Protein AF-A0A653CEP2-F1 (afdb_monomer_lite)

Secondary structure (DSSP, 8-state):
--------PPP--S-SSHHHHHHHHHHHHTT---HHHHHHHTTT-HHHHHHHHHHHHHHHHHHHHHHHHHHHHHHHHHHHHHHHHHHHHHHHHHHHHHHHHHHHHHHHTT------HHHHHHHHHHHHHHHHHHHHHHHHHHHHHHHHHHHHHHHHHHHHHHHHHHHHHHHHTT-

Radius of gyration: 32.61 Å; chains: 1; bounding box: 72×67×86 Å

pLDDT: mean 74.27, std 17.37, range [36.91, 95.81]

Organism: Callosobruchus maculatus (NCBI:txid64391)

Sequence (175 aa):
MFLRSRFKRKPSRPGLESNDQFKREYNRLRRVISITDIKKSLQSSSSEARFYIDVSKMELDRLLEEKQRLDVKIQKHYEDGKRKEIEGSKLIQELWQRTKKINEAARKRGSKLRIKPQDFKKVLYELKKLSKEHKMKGQQMLEKRQRLETRIQLARETVNFCNKFGNLNATKQKK

Foldseek 3Di:
DDDDDDDDDDPDPPDPVCPVVVVVVLVVVVPDDDLVNLVVQLVPDLVSLVVQLVSLVVVLVVLVVVLVVLVVVLVVLVVVLVVCVVVVVVVLVVVVVVLVVQQVVCVVVVHPDHDDVVVSVVVVVVVVVVNVVSVVVSVVSVVVSVVSVVVSVVSVVSSVSSVVSSVVVVVVVVD

Structure (mmCIF, N/CA/C/O backbone):
data_AF-A0A653CEP2-F1
#
_entry.id   AF-A0A653CEP2-F1
#
loop_
_atom_site.group_PDB
_atom_site.id
_atom_site.type_symbol
_atom_site.label_atom_id
_atom_site.label_alt_id
_atom_site.label_comp_id
_atom_site.label_asym_id
_atom_site.label_entity_id
_atom_site.label_seq_id
_atom_site.pdbx_PDB_ins_code
_atom_site.Cartn_x
_atom_site.Cartn_y
_atom_site.Cartn_z
_atom_site.occupancy
_atom_site.B_iso_or_equiv
_atom_site.auth_seq_id
_atom_site.auth_comp_id
_atom_site.auth_asym_id
_atom_site.auth_atom_id
_atom_site.pdbx_PDB_model_num
ATOM 1 N N . MET A 1 1 ? -31.600 54.941 35.274 1.00 40.34 1 MET A N 1
ATOM 2 C CA . MET A 1 1 ? -32.704 53.971 35.448 1.00 40.34 1 MET A CA 1
ATOM 3 C C . MET A 1 1 ? -33.157 53.528 34.066 1.00 40.34 1 MET A C 1
ATOM 5 O O . MET A 1 1 ? -33.709 54.337 33.335 1.00 40.34 1 MET A O 1
ATOM 9 N N . PHE A 1 2 ? -32.808 52.304 33.659 1.00 36.91 2 PHE A N 1
ATOM 10 C CA . PHE A 1 2 ? -33.101 51.790 32.319 1.00 36.91 2 PHE A CA 1
ATOM 11 C C . PHE A 1 2 ? -34.499 51.176 32.249 1.00 36.91 2 PHE A C 1
ATOM 13 O O . PHE A 1 2 ? -34.853 50.279 33.012 1.00 36.91 2 PHE A O 1
ATOM 20 N N . LEU A 1 3 ? -35.253 51.679 31.279 1.00 39.03 3 LEU A N 1
ATOM 21 C CA . LEU A 1 3 ? -36.497 51.151 30.750 1.00 39.03 3 LEU A CA 1
ATOM 22 C C . LEU A 1 3 ? -36.237 49.942 29.836 1.00 39.03 3 LEU A C 1
ATOM 24 O O . LEU A 1 3 ? -35.308 49.948 29.038 1.00 39.03 3 LEU A O 1
ATOM 28 N N . ARG A 1 4 ? -37.164 48.980 29.927 1.00 40.66 4 ARG A N 1
ATOM 29 C CA . ARG A 1 4 ? -37.707 48.091 28.879 1.00 40.66 4 ARG A CA 1
ATOM 30 C C . ARG A 1 4 ? -36.732 47.366 27.941 1.00 40.66 4 ARG A C 1
ATOM 32 O O . ARG A 1 4 ? -36.159 47.957 27.039 1.00 40.66 4 ARG A O 1
ATOM 39 N N . SER A 1 5 ? -36.847 46.036 27.929 1.00 38.12 5 SER A N 1
ATOM 40 C CA . SER A 1 5 ? -37.095 45.349 26.657 1.00 38.12 5 SER A CA 1
ATOM 41 C C . SER A 1 5 ? -37.781 43.994 26.841 1.00 38.12 5 SER A C 1
ATOM 43 O O . SER A 1 5 ? -37.271 43.088 27.499 1.00 38.12 5 SER A O 1
ATOM 45 N N . ARG A 1 6 ? -38.953 43.865 26.207 1.00 49.62 6 ARG A N 1
ATOM 46 C CA . ARG A 1 6 ? -39.601 42.597 25.872 1.00 49.62 6 ARG A CA 1
ATOM 47 C C . ARG A 1 6 ? -38.747 41.895 24.808 1.00 49.62 6 ARG A C 1
ATOM 49 O O . ARG A 1 6 ? -38.977 42.084 23.620 1.00 49.62 6 ARG A O 1
ATOM 56 N N . PHE A 1 7 ? -37.822 41.037 25.223 1.00 43.16 7 PHE A N 1
ATOM 57 C CA . PHE A 1 7 ? -37.294 39.987 24.350 1.00 43.16 7 PHE A CA 1
ATOM 58 C C . PHE A 1 7 ? -37.784 38.631 24.848 1.00 43.16 7 PHE A C 1
ATOM 60 O O . PHE A 1 7 ? -37.440 38.186 25.941 1.00 43.16 7 PHE A O 1
ATOM 67 N N . LYS A 1 8 ? -38.590 37.965 24.015 1.00 43.94 8 LYS A N 1
ATOM 68 C CA . LYS A 1 8 ? -38.883 36.535 24.128 1.00 43.94 8 LYS A CA 1
ATOM 69 C C . LYS A 1 8 ? -37.550 35.779 24.119 1.00 43.94 8 LYS A C 1
ATOM 71 O O . LYS A 1 8 ? -36.930 35.641 23.065 1.00 43.94 8 LYS A O 1
ATOM 76 N N . ARG A 1 9 ? -37.093 35.294 25.274 1.00 41.12 9 ARG A N 1
ATOM 77 C CA . ARG A 1 9 ? -36.000 34.319 25.317 1.00 41.12 9 ARG A CA 1
ATOM 78 C C . ARG A 1 9 ? -36.566 32.974 24.865 1.00 41.12 9 ARG A C 1
ATOM 80 O O . ARG A 1 9 ? -37.499 32.457 25.472 1.00 41.12 9 ARG A O 1
ATOM 87 N N . LYS A 1 10 ? -36.025 32.436 23.767 1.00 40.03 10 LYS A N 1
ATOM 88 C CA . LYS A 1 10 ? -36.183 31.022 23.397 1.00 40.03 10 LYS A CA 1
ATOM 89 C C . LYS A 1 10 ? -35.769 30.160 24.603 1.00 40.03 10 LYS A C 1
ATOM 91 O O . LYS A 1 10 ? -34.818 30.555 25.281 1.00 40.03 10 LYS A O 1
ATOM 96 N N . PRO A 1 11 ? -36.408 29.004 24.859 1.00 46.34 11 PRO A N 1
ATOM 97 C CA . PRO A 1 11 ? -35.868 28.053 25.818 1.00 46.34 11 PRO A CA 1
ATOM 98 C C . PRO A 1 11 ? -34.440 27.705 25.389 1.00 46.34 11 PRO A C 1
ATOM 100 O O . PRO A 1 11 ? -34.195 27.299 24.248 1.00 46.34 11 PRO A O 1
ATOM 103 N N . SER A 1 12 ? -33.491 27.939 26.291 1.00 42.53 12 SER A N 1
ATOM 104 C CA . SER A 1 12 ? -32.146 27.384 26.231 1.00 42.53 12 SER A CA 1
ATOM 105 C C . SER A 1 12 ? -32.299 25.888 25.995 1.00 42.53 12 SER A C 1
ATOM 107 O O . SER A 1 12 ? -32.862 25.198 26.837 1.00 42.53 12 SER A O 1
ATOM 109 N N . ARG A 1 13 ? -31.863 25.391 24.829 1.00 43.34 13 ARG A N 1
ATOM 110 C CA . ARG A 1 13 ? -31.781 23.950 24.572 1.00 43.34 13 ARG A CA 1
ATOM 111 C C . ARG A 1 13 ? -30.862 23.354 25.646 1.00 43.34 13 ARG A C 1
ATOM 113 O O . ARG A 1 13 ? -29.662 23.633 25.596 1.00 43.34 13 ARG A O 1
ATOM 120 N N . PRO A 1 14 ? -31.378 22.562 26.597 1.00 41.03 14 PRO A N 1
ATOM 121 C CA . PRO A 1 14 ? -30.532 21.831 27.519 1.00 41.03 14 PRO A CA 1
ATOM 122 C C . PRO A 1 14 ? -29.965 20.661 26.712 1.00 41.03 14 PRO A C 1
ATOM 124 O O . PRO A 1 14 ? -30.690 19.734 26.367 1.00 41.03 14 PRO A O 1
ATOM 127 N N . GLY A 1 15 ? -28.709 20.753 26.277 1.00 42.06 15 GLY A N 1
ATOM 128 C CA . GLY A 1 15 ? -28.127 19.678 25.463 1.00 42.06 15 GLY A CA 1
ATOM 129 C C . GLY A 1 15 ? -26.819 19.967 24.734 1.00 42.06 15 GLY A C 1
ATOM 130 O O . GLY A 1 15 ? -26.448 19.179 23.873 1.00 42.06 15 GLY A O 1
ATOM 131 N N . LEU A 1 16 ? -26.119 21.070 25.026 1.00 39.28 16 LEU A N 1
ATOM 132 C CA . LEU A 1 16 ? -24.873 21.431 24.327 1.00 39.28 16 LEU A CA 1
ATOM 133 C C . LEU A 1 16 ? -23.616 21.448 25.207 1.00 39.28 16 LEU A C 1
ATOM 135 O O . LEU A 1 16 ? -22.532 21.692 24.690 1.00 39.28 16 LEU A O 1
ATOM 139 N N . GLU A 1 17 ? -23.719 21.096 26.489 1.00 40.84 17 GLU A N 1
ATOM 140 C CA . GLU A 1 17 ? -22.541 20.849 27.341 1.00 40.84 17 GLU A CA 1
ATOM 141 C C . GLU A 1 17 ? -21.930 19.453 27.103 1.00 40.84 17 GLU A C 1
ATOM 143 O O . GLU A 1 17 ? -20.785 19.190 27.464 1.00 40.84 17 GLU A O 1
ATOM 148 N N . SER A 1 18 ? -22.641 18.565 26.397 1.00 52.84 18 SER A N 1
ATOM 149 C CA . SER A 1 18 ? -22.236 17.172 26.206 1.00 52.84 18 SER A CA 1
ATOM 150 C C . SER A 1 18 ? -21.226 16.943 25.082 1.00 52.84 18 SER A C 1
ATOM 152 O O . SER A 1 18 ? -20.527 15.944 25.133 1.00 52.84 18 SER A O 1
ATOM 154 N N . ASN A 1 19 ? -21.077 17.820 24.080 1.00 47.28 19 ASN A N 1
ATOM 155 C CA . ASN A 1 19 ? -20.307 17.458 22.877 1.00 47.28 19 ASN A CA 1
ATOM 156 C C . ASN A 1 19 ? -18.783 17.638 23.043 1.00 47.28 19 ASN A C 1
ATOM 158 O O . ASN A 1 19 ? -18.002 16.802 22.595 1.00 47.28 19 ASN A O 1
ATOM 162 N N . ASP A 1 20 ? -18.333 18.681 23.743 1.00 51.00 20 ASP A N 1
ATOM 163 C CA . ASP A 1 20 ? -16.898 18.903 23.993 1.00 51.00 20 ASP A CA 1
ATOM 164 C C . ASP A 1 20 ? -16.376 18.118 25.199 1.00 51.00 20 ASP A C 1
ATOM 166 O O . ASP A 1 20 ? -15.185 17.800 25.274 1.00 51.00 20 ASP A O 1
ATOM 170 N N . GLN A 1 21 ? -17.258 17.766 26.135 1.00 50.78 21 GLN A N 1
ATOM 171 C CA . GLN A 1 21 ? -16.958 16.807 27.194 1.00 50.78 21 GLN A CA 1
ATOM 172 C C . GLN A 1 21 ? -16.902 15.384 26.629 1.00 50.78 21 GLN A C 1
ATOM 174 O O . GLN A 1 21 ? -15.914 14.693 26.858 1.00 50.78 21 GLN A O 1
ATOM 179 N N . PHE A 1 22 ? -17.855 15.005 25.769 1.00 48.59 22 PHE A N 1
ATOM 180 C CA . PHE A 1 22 ? -17.832 13.746 25.020 1.00 48.59 22 PHE A CA 1
ATOM 181 C C . PHE A 1 22 ? -16.597 13.627 24.131 1.00 48.59 22 PHE A C 1
ATOM 183 O O . PHE A 1 22 ? -15.909 12.621 24.194 1.00 48.59 22 PHE A O 1
ATOM 190 N N . LYS A 1 23 ? -16.231 14.654 23.353 1.00 49.91 23 LYS A N 1
ATOM 191 C CA . LYS A 1 23 ? -14.996 14.630 22.546 1.00 49.91 23 LYS A CA 1
ATOM 192 C C . LYS A 1 23 ? -13.740 14.513 23.404 1.00 49.91 23 LYS A C 1
ATOM 194 O O . LYS A 1 23 ? -12.764 13.903 22.966 1.00 49.91 23 LYS A O 1
ATOM 199 N N . ARG A 1 24 ? -13.729 15.101 24.604 1.00 56.31 24 ARG A N 1
ATOM 200 C CA . ARG A 1 24 ? -12.607 14.981 25.546 1.00 56.31 24 ARG A CA 1
ATOM 201 C C . ARG A 1 24 ? -12.534 13.592 26.158 1.00 56.31 24 ARG A C 1
ATOM 203 O O . ARG A 1 24 ? -11.456 13.006 26.122 1.00 56.31 24 ARG A O 1
ATOM 210 N N . GLU A 1 25 ? -13.642 13.041 26.639 1.00 51.41 25 GLU A N 1
ATOM 211 C CA . GLU A 1 25 ? -13.688 11.661 27.125 1.00 51.41 25 GLU A CA 1
ATOM 212 C C . GLU A 1 25 ? -13.380 10.666 26.015 1.00 51.41 25 GLU A C 1
ATOM 214 O O . GLU A 1 25 ? -12.539 9.806 26.207 1.00 51.41 25 GLU A O 1
ATOM 219 N N . TYR A 1 26 ? -13.930 10.845 24.819 1.00 50.06 26 TYR A N 1
ATOM 220 C CA . TYR A 1 26 ? -13.619 10.063 23.626 1.00 50.06 26 TYR A CA 1
ATOM 221 C C . TYR A 1 26 ? -12.128 10.110 23.276 1.00 50.06 26 TYR A C 1
ATOM 223 O O . TYR A 1 26 ? -11.510 9.074 23.051 1.00 50.06 26 TYR A O 1
ATOM 231 N N . ASN A 1 27 ? -11.496 11.290 23.292 1.00 49.59 27 ASN A N 1
ATOM 232 C CA . ASN A 1 27 ? -10.053 11.411 23.059 1.00 49.59 27 ASN A CA 1
ATOM 233 C C . ASN A 1 27 ? -9.202 10.847 24.211 1.00 49.59 27 ASN A C 1
ATOM 235 O O . ASN A 1 27 ? -8.069 10.424 23.969 1.00 49.59 27 ASN A O 1
ATOM 239 N N . ARG A 1 28 ? -9.732 10.822 25.440 1.00 48.38 28 ARG A N 1
ATOM 240 C CA . ARG A 1 28 ? -9.107 10.210 26.622 1.00 48.38 28 ARG A CA 1
ATOM 241 C C . ARG A 1 28 ? -9.204 8.678 26.555 1.00 48.38 28 ARG A C 1
ATOM 243 O O . ARG A 1 28 ? -8.175 8.017 26.668 1.00 48.38 28 ARG A O 1
ATOM 250 N N . LEU A 1 29 ? -10.388 8.144 26.236 1.00 47.44 29 LEU A N 1
ATOM 251 C CA . LEU A 1 29 ? -10.684 6.729 25.970 1.00 47.44 29 LEU A CA 1
ATOM 252 C C . LEU A 1 29 ? -9.838 6.196 24.800 1.00 47.44 29 LEU A C 1
ATOM 254 O O . LEU A 1 29 ? -9.292 5.099 24.866 1.00 47.44 29 LEU A O 1
ATOM 258 N N . ARG A 1 30 ? -9.655 7.014 23.756 1.00 48.22 30 ARG A N 1
ATOM 259 C CA . ARG A 1 30 ? -8.828 6.718 22.577 1.00 48.22 30 ARG A CA 1
ATOM 260 C C . ARG A 1 30 ? -7.336 6.570 22.887 1.00 48.22 30 ARG A C 1
ATOM 262 O O . ARG A 1 30 ? -6.631 5.948 22.093 1.00 48.22 30 ARG A O 1
ATOM 269 N N . ARG A 1 31 ? -6.822 7.193 23.956 1.00 48.44 31 ARG A N 1
ATOM 270 C CA . ARG A 1 31 ? -5.369 7.273 24.178 1.00 48.44 31 ARG A CA 1
ATOM 271 C C . ARG A 1 31 ? -4.805 6.109 24.967 1.00 48.44 31 ARG A C 1
ATOM 273 O O . ARG A 1 31 ? -3.806 5.573 24.518 1.00 48.44 31 ARG A O 1
ATOM 280 N N . VAL A 1 32 ? -5.415 5.683 26.060 1.00 44.94 32 VAL A N 1
ATOM 281 C CA . VAL A 1 32 ? -5.010 4.477 26.792 1.00 44.94 32 VAL A CA 1
ATOM 282 C C . VAL A 1 32 ? -6.187 4.121 27.674 1.00 44.94 32 VAL A C 1
ATOM 284 O O . VAL A 1 32 ? -6.436 4.800 28.664 1.00 44.94 32 VAL A O 1
ATOM 287 N N . ILE A 1 33 ? -6.909 3.068 27.332 1.00 50.88 33 ILE A N 1
ATOM 288 C CA . ILE A 1 33 ? -7.720 2.385 28.323 1.00 50.88 33 ILE A CA 1
ATOM 289 C C . ILE A 1 33 ? -7.262 0.952 28.320 1.00 50.88 33 ILE A C 1
ATOM 291 O O . ILE A 1 33 ? -7.518 0.180 27.397 1.00 50.88 33 ILE A O 1
ATOM 295 N N . SER A 1 34 ? -6.503 0.638 29.360 1.00 55.25 34 SER A N 1
ATOM 296 C CA . SER A 1 34 ? -6.212 -0.740 29.680 1.00 55.25 34 SER A CA 1
ATOM 297 C C . SER A 1 34 ? -7.533 -1.418 30.053 1.00 55.25 34 SER A C 1
ATOM 299 O O . SER A 1 34 ? -8.421 -0.798 30.643 1.00 55.25 34 SER A O 1
ATOM 301 N N . ILE A 1 35 ? -7.674 -2.705 29.741 1.00 56.03 35 ILE A N 1
ATOM 302 C CA . ILE A 1 35 ? -8.824 -3.527 30.165 1.00 56.03 35 ILE A CA 1
ATOM 303 C C . ILE A 1 35 ? -9.085 -3.368 31.683 1.00 56.03 35 ILE A C 1
ATOM 305 O O . ILE A 1 35 ? -10.224 -3.426 32.145 1.00 56.03 35 ILE A O 1
ATOM 309 N N . THR A 1 36 ? -8.033 -3.084 32.455 1.00 57.56 36 THR A N 1
ATOM 310 C CA . THR A 1 36 ? -8.041 -2.757 33.886 1.00 57.56 36 THR A CA 1
ATOM 311 C C . THR A 1 36 ? -8.862 -1.515 34.262 1.00 57.56 36 THR A C 1
ATOM 313 O O . THR A 1 36 ? -9.533 -1.542 35.293 1.00 57.56 36 THR A O 1
ATOM 316 N N . ASP A 1 37 ? -8.865 -0.457 33.448 1.00 56.97 37 ASP A N 1
ATOM 317 C CA . ASP A 1 37 ? -9.600 0.789 33.735 1.00 56.97 37 ASP A CA 1
ATOM 318 C C . ASP A 1 37 ? -11.095 0.656 33.405 1.00 56.97 37 ASP A C 1
ATOM 320 O O . ASP A 1 37 ? -11.955 1.133 34.152 1.00 56.97 37 ASP A O 1
ATOM 324 N N . ILE A 1 38 ? -11.417 -0.098 32.344 1.00 58.22 38 ILE A N 1
ATOM 325 C CA . ILE A 1 38 ? -12.797 -0.518 32.042 1.00 58.22 38 ILE A CA 1
ATOM 326 C C . ILE A 1 38 ? -13.328 -1.381 33.184 1.00 58.22 38 ILE A C 1
ATOM 328 O O . ILE A 1 38 ? -14.438 -1.166 33.657 1.00 58.22 38 ILE A O 1
ATOM 332 N N . LYS A 1 39 ? -12.523 -2.325 33.683 1.00 57.50 39 LYS A N 1
ATOM 333 C CA . LYS A 1 39 ? -12.925 -3.219 34.775 1.00 57.50 39 LYS A CA 1
ATOM 334 C C . LYS A 1 39 ? -13.327 -2.463 36.047 1.00 57.50 39 LYS A C 1
ATOM 336 O O . LYS A 1 39 ? -14.310 -2.853 36.668 1.00 57.50 39 LYS A O 1
ATOM 341 N N . LYS A 1 40 ? -12.603 -1.401 36.427 1.00 61.97 40 LYS A N 1
ATOM 342 C CA . LYS A 1 40 ? -12.953 -0.557 37.588 1.00 61.97 40 LYS A CA 1
ATOM 343 C C . LYS A 1 40 ? -14.264 0.206 37.367 1.00 61.97 40 LYS A C 1
ATOM 345 O O . LYS A 1 40 ? -15.095 0.244 38.264 1.00 61.97 40 LYS A O 1
ATOM 350 N N . SER A 1 41 ? -14.469 0.742 36.165 1.00 57.03 41 SER A N 1
ATOM 351 C CA . SER A 1 41 ? -15.666 1.528 35.814 1.00 57.03 41 SER A CA 1
ATOM 352 C C . SER A 1 41 ? -16.917 0.660 35.599 1.00 57.03 41 SER A C 1
ATOM 354 O O . SER A 1 41 ? -18.039 1.106 35.773 1.00 57.03 41 SER A O 1
ATOM 356 N N . LEU A 1 42 ? -16.756 -0.622 35.258 1.00 60.12 42 LEU A N 1
ATOM 357 C CA . LEU A 1 42 ? -17.869 -1.576 35.134 1.00 60.12 42 LEU A CA 1
ATOM 358 C C . LEU A 1 42 ? -18.412 -2.079 36.485 1.00 60.12 42 LEU A C 1
ATOM 360 O O . LEU A 1 42 ? -19.428 -2.778 36.511 1.00 60.12 42 LEU A O 1
ATOM 364 N N . GLN A 1 43 ? -17.743 -1.771 37.600 1.00 62.78 43 GLN A N 1
ATOM 365 C CA . GLN A 1 43 ? -18.199 -2.133 38.946 1.00 62.78 43 GLN A CA 1
ATOM 366 C C . GLN A 1 43 ? -19.228 -1.141 39.519 1.00 62.78 43 GLN A C 1
ATOM 368 O O . GLN A 1 43 ? -19.897 -1.494 40.487 1.00 62.78 43 GLN A O 1
ATOM 373 N N . SER A 1 44 ? -19.383 0.057 38.935 1.00 56.81 44 SER A N 1
ATOM 374 C CA . SER A 1 44 ? -20.184 1.159 39.498 1.00 56.81 44 SER A CA 1
ATOM 375 C C . SER A 1 44 ? -21.629 1.255 38.992 1.00 56.81 44 SER A C 1
ATOM 377 O O . SER A 1 44 ? -22.501 1.604 39.785 1.00 56.81 44 SER A O 1
ATOM 379 N N . SER A 1 45 ? -21.944 0.930 37.728 1.00 58.84 45 SER A N 1
ATOM 380 C CA . SER A 1 45 ? -23.338 0.967 37.237 1.00 58.84 45 SER A CA 1
ATOM 381 C C . SER A 1 45 ? -23.601 0.141 35.963 1.00 58.84 45 SER A C 1
ATOM 383 O O . SER A 1 45 ? -22.713 -0.106 35.146 1.00 58.84 45 SER A O 1
ATOM 385 N N . SER A 1 46 ? -24.857 -0.283 35.756 1.00 61.47 46 SER A N 1
ATOM 386 C CA . SER A 1 46 ? -25.279 -1.043 34.563 1.00 61.47 46 SER A CA 1
ATOM 387 C C . SER A 1 46 ? -25.410 -0.181 33.296 1.00 61.47 46 SER A C 1
ATOM 389 O O . SER A 1 46 ? -25.272 -0.701 32.185 1.00 61.47 46 SER A O 1
ATOM 391 N N . SER A 1 47 ? -25.638 1.129 33.442 1.00 65.31 47 SER A N 1
ATOM 392 C CA . SER A 1 47 ? -25.677 2.099 32.340 1.00 65.31 47 SER A CA 1
ATOM 393 C C . SER A 1 47 ? -24.285 2.392 31.779 1.00 65.31 47 SER A C 1
ATOM 395 O O . SER A 1 47 ? -24.128 2.439 30.559 1.00 65.31 47 SER A O 1
ATOM 397 N N . GLU A 1 48 ? -23.261 2.492 32.634 1.00 64.81 48 GLU A N 1
ATOM 398 C CA . GLU A 1 48 ? -21.860 2.627 32.200 1.00 64.81 48 GLU A CA 1
ATOM 399 C C . GLU A 1 48 ? -21.401 1.396 31.412 1.00 64.81 48 GLU A C 1
ATOM 401 O O . GLU A 1 48 ? -20.718 1.523 30.397 1.00 64.81 48 GLU A O 1
ATOM 406 N N . ALA A 1 49 ? -21.847 0.196 31.797 1.00 64.50 49 ALA A N 1
ATOM 407 C CA . ALA A 1 49 ? -21.497 -1.026 31.079 1.00 64.50 49 ALA A CA 1
ATOM 408 C C . ALA A 1 49 ? -21.995 -1.069 29.633 1.00 64.50 49 ALA A C 1
ATOM 410 O O . ALA A 1 49 ? -21.246 -1.466 28.739 1.00 64.50 49 ALA A O 1
ATOM 411 N N . ARG A 1 50 ? -23.230 -0.620 29.385 1.00 68.69 50 ARG A N 1
ATOM 412 C CA . ARG A 1 50 ? -23.768 -0.504 28.021 1.00 68.69 50 ARG A CA 1
ATOM 413 C C . ARG A 1 50 ? -23.000 0.533 27.208 1.00 68.69 50 ARG A C 1
ATOM 415 O O . ARG A 1 50 ? -22.600 0.236 26.088 1.00 68.69 50 ARG A O 1
ATOM 422 N N . PHE A 1 51 ? -22.700 1.683 27.809 1.00 74.00 51 PHE A N 1
ATOM 423 C CA . PHE A 1 51 ? -21.905 2.729 27.169 1.00 74.00 51 PHE A CA 1
ATOM 424 C C . PHE A 1 51 ? -20.536 2.213 26.692 1.00 74.00 51 PHE A C 1
ATOM 426 O O . PHE A 1 51 ? -20.176 2.401 25.530 1.00 74.00 51 PHE A O 1
ATOM 433 N N . TYR A 1 52 ? -19.793 1.491 27.538 1.00 71.25 52 TYR A N 1
ATOM 434 C CA . TYR A 1 52 ? -18.495 0.933 27.142 1.00 71.25 52 TYR A CA 1
ATOM 435 C C . TYR A 1 52 ? -18.600 -0.142 26.054 1.00 71.25 52 TYR A C 1
ATOM 437 O O . TYR A 1 52 ? -17.714 -0.222 25.198 1.00 71.25 52 TYR A O 1
ATOM 445 N N . ILE A 1 53 ? -19.660 -0.959 26.055 1.00 73.94 53 ILE A N 1
ATOM 446 C CA . ILE A 1 53 ? -19.922 -1.929 24.981 1.00 73.94 53 ILE A CA 1
ATOM 447 C C . ILE A 1 53 ? -20.134 -1.197 23.653 1.00 73.94 53 ILE A C 1
ATOM 449 O O . ILE A 1 53 ? -19.504 -1.557 22.657 1.00 73.94 53 ILE A O 1
ATOM 453 N N . ASP A 1 54 ? -20.977 -0.167 23.644 1.00 75.81 54 ASP A N 1
ATOM 454 C CA . ASP A 1 54 ? -21.329 0.570 22.429 1.00 75.81 54 ASP A CA 1
ATOM 455 C C . ASP A 1 54 ? -20.121 1.326 21.864 1.00 75.81 54 ASP A C 1
ATOM 457 O O . ASP A 1 54 ? -19.820 1.205 20.676 1.00 75.81 54 ASP A O 1
ATOM 461 N N . VAL A 1 55 ? -19.339 1.998 22.717 1.00 77.31 55 VAL A N 1
ATOM 462 C CA . VAL A 1 55 ? -18.087 2.661 22.308 1.00 77.31 55 VAL A CA 1
ATOM 463 C C . VAL A 1 55 ? -17.077 1.655 21.746 1.00 77.31 55 VAL A C 1
ATOM 465 O O . VAL A 1 55 ? -16.437 1.922 20.727 1.00 77.31 55 VAL A O 1
ATOM 468 N N . SER A 1 56 ? -16.945 0.480 22.369 1.00 73.56 56 SER A N 1
ATOM 469 C CA . SER A 1 56 ? -16.011 -0.556 21.906 1.00 73.56 56 SER A CA 1
ATOM 470 C C . SER A 1 56 ? -16.426 -1.141 20.552 1.00 73.56 56 SER A C 1
ATOM 472 O O . SER A 1 56 ? -15.567 -1.406 19.711 1.00 73.56 56 SER A O 1
ATOM 474 N N . LYS A 1 57 ? -17.734 -1.314 20.315 1.00 81.06 57 LYS A N 1
ATOM 475 C CA . LYS A 1 57 ? -18.276 -1.739 19.015 1.00 81.06 57 LYS A CA 1
ATOM 476 C C . LYS A 1 57 ? -18.051 -0.677 17.941 1.00 81.06 57 LYS A C 1
ATOM 478 O O . LYS A 1 57 ? -17.544 -1.008 16.877 1.00 81.06 57 LYS A O 1
ATOM 483 N N . MET A 1 58 ? -18.315 0.595 18.246 1.00 81.31 58 MET A N 1
ATOM 484 C CA . MET A 1 58 ? -18.065 1.697 17.312 1.00 81.31 58 MET A CA 1
ATOM 485 C C . MET A 1 58 ? -16.589 1.793 16.897 1.00 81.31 58 MET A C 1
ATOM 487 O O . MET A 1 58 ? -16.297 1.980 15.716 1.00 81.31 58 MET A O 1
ATOM 491 N N . GLU A 1 59 ? -15.641 1.652 17.833 1.00 83.12 59 GLU A N 1
ATOM 492 C CA . GLU A 1 59 ? -14.212 1.649 17.481 1.00 83.12 59 GLU A CA 1
ATOM 493 C C . GLU A 1 59 ? -13.837 0.405 16.666 1.00 83.12 59 GLU A C 1
ATOM 495 O O . GLU A 1 59 ? -13.047 0.514 15.728 1.00 83.12 59 GLU A O 1
ATOM 500 N N . LEU A 1 60 ? -14.419 -0.763 16.963 1.00 83.94 60 LEU A N 1
ATOM 501 C CA . LEU A 1 60 ? -14.217 -1.966 16.155 1.00 83.94 60 LEU A CA 1
ATOM 502 C C . LEU A 1 60 ? -14.692 -1.758 14.710 1.00 83.94 60 LEU A C 1
ATOM 504 O O . LEU A 1 60 ? -13.925 -2.027 13.784 1.00 83.94 60 LEU A O 1
ATOM 508 N N . ASP A 1 61 ? -15.899 -1.233 14.514 1.00 86.62 61 ASP A N 1
ATOM 509 C CA . ASP A 1 61 ? -16.458 -0.960 13.186 1.00 86.62 61 ASP A CA 1
ATOM 510 C C . ASP A 1 61 ? -15.592 0.053 12.423 1.00 86.62 61 ASP A C 1
ATOM 512 O O . ASP A 1 61 ? -15.214 -0.180 11.271 1.00 86.62 61 ASP A O 1
ATOM 516 N N . ARG A 1 62 ? -15.145 1.122 13.098 1.00 90.19 62 ARG A N 1
ATOM 517 C CA . ARG A 1 62 ? -14.218 2.113 12.527 1.00 90.19 62 ARG A CA 1
ATOM 518 C C . ARG A 1 62 ? -12.905 1.476 12.063 1.00 90.19 62 ARG A C 1
ATOM 520 O O . ARG A 1 62 ? -12.392 1.819 10.995 1.00 90.19 62 ARG A O 1
ATOM 527 N N . LEU A 1 63 ? -12.327 0.578 12.863 1.00 83.06 63 LEU A N 1
ATOM 528 C CA . LEU A 1 63 ? -11.084 -0.118 12.519 1.00 83.06 63 LEU A CA 1
ATOM 529 C C . LEU A 1 63 ? -11.279 -1.091 11.348 1.00 83.06 63 LEU A C 1
ATOM 531 O O . LEU A 1 63 ? -10.390 -1.201 10.500 1.00 83.06 63 LEU A O 1
ATOM 535 N N . LEU A 1 64 ? -12.429 -1.768 11.273 1.00 90.50 64 LEU A N 1
ATOM 536 C CA . LEU A 1 64 ? -12.785 -2.645 10.155 1.00 90.50 64 LEU A CA 1
ATOM 537 C C . LEU A 1 64 ? -12.931 -1.856 8.848 1.00 90.50 64 LEU A C 1
ATOM 539 O O . LEU A 1 64 ? -12.361 -2.258 7.833 1.00 90.50 64 LEU A O 1
ATOM 543 N N . GLU A 1 65 ? -13.595 -0.700 8.878 1.00 93.25 65 GLU A N 1
ATOM 544 C CA . GLU A 1 65 ? -13.659 0.197 7.720 1.00 93.25 65 GLU A CA 1
ATOM 545 C C . GLU A 1 65 ? -12.272 0.696 7.300 1.00 93.25 65 GLU A C 1
ATOM 547 O O . GLU A 1 65 ? -11.937 0.715 6.112 1.00 93.25 65 GLU A O 1
ATOM 552 N N . GLU A 1 66 ? -11.439 1.105 8.263 1.00 91.56 66 GLU A N 1
ATOM 553 C CA . GLU A 1 66 ? -10.070 1.554 7.995 1.00 91.56 66 GLU A CA 1
ATOM 554 C C . GLU A 1 66 ? -9.253 0.445 7.313 1.00 91.56 66 GLU A C 1
ATOM 556 O O . GLU A 1 66 ? -8.494 0.724 6.377 1.00 91.56 66 GLU A O 1
ATOM 561 N N . LYS A 1 67 ? -9.465 -0.815 7.719 1.00 91.81 67 LYS A N 1
ATOM 562 C CA . LYS A 1 67 ? -8.827 -1.988 7.113 1.00 91.81 67 LYS A CA 1
ATOM 563 C C . LYS A 1 67 ? -9.309 -2.203 5.690 1.00 91.81 67 LYS A C 1
ATOM 565 O O . LYS A 1 67 ? -8.474 -2.301 4.796 1.00 91.81 67 LYS A O 1
ATOM 570 N N . GLN A 1 68 ? -10.618 -2.197 5.458 1.00 94.50 68 GLN A N 1
ATOM 571 C CA . GLN A 1 68 ? -11.177 -2.382 4.120 1.00 94.50 68 GLN A CA 1
ATOM 572 C C . GLN A 1 68 ? -10.661 -1.316 3.142 1.00 94.50 68 GLN A C 1
ATOM 574 O O . GLN A 1 68 ? -10.241 -1.628 2.028 1.00 94.50 68 GLN A O 1
ATOM 579 N N . ARG A 1 69 ? -10.603 -0.049 3.572 1.00 94.62 69 ARG A N 1
ATOM 580 C CA . ARG A 1 69 ? -10.037 1.043 2.760 1.00 94.62 69 ARG A CA 1
ATOM 581 C C . ARG A 1 69 ? -8.550 0.836 2.469 1.00 94.62 69 ARG A C 1
ATOM 583 O O . ARG A 1 69 ? -8.085 1.192 1.385 1.00 94.62 69 ARG A O 1
ATOM 590 N N . LEU A 1 70 ? -7.788 0.315 3.430 1.00 93.62 70 LEU A N 1
ATOM 591 C CA . LEU A 1 70 ? -6.371 0.008 3.242 1.00 93.62 70 LEU A CA 1
ATOM 592 C C . LEU A 1 70 ? -6.174 -1.174 2.283 1.00 93.62 70 LEU A C 1
ATOM 594 O O . LEU A 1 70 ? -5.302 -1.095 1.423 1.00 93.62 70 LEU A O 1
ATOM 598 N N . ASP A 1 71 ? -7.012 -2.204 2.370 1.00 93.44 71 ASP A N 1
ATOM 599 C CA . ASP A 1 71 ? -6.981 -3.367 1.480 1.00 93.44 71 ASP A CA 1
ATOM 600 C C . ASP A 1 71 ? -7.235 -2.972 0.020 1.00 93.44 71 ASP A C 1
ATOM 602 O O . ASP A 1 71 ? -6.466 -3.357 -0.861 1.00 93.44 71 ASP A O 1
ATOM 606 N N . VAL A 1 72 ? -8.216 -2.098 -0.235 1.00 95.81 72 VAL A N 1
ATOM 607 C CA . VAL A 1 72 ? -8.462 -1.535 -1.578 1.00 95.81 72 VAL A CA 1
ATOM 608 C C . VAL A 1 72 ? -7.241 -0.765 -2.098 1.00 95.81 72 VAL A C 1
ATOM 610 O O . VAL A 1 72 ? -6.859 -0.897 -3.261 1.00 95.81 72 VAL A O 1
ATOM 613 N N . LYS A 1 73 ? -6.584 0.030 -1.242 1.00 94.62 73 LYS A N 1
ATOM 614 C CA . LYS A 1 73 ? -5.361 0.762 -1.622 1.00 94.62 73 LYS A CA 1
ATOM 615 C C . LYS A 1 73 ? -4.205 -0.179 -1.950 1.00 94.62 73 LYS A C 1
ATOM 617 O O . LYS A 1 73 ? -3.477 0.080 -2.905 1.00 94.62 73 LYS A O 1
ATOM 622 N N . ILE A 1 74 ? -4.042 -1.245 -1.169 1.00 92.88 74 ILE A N 1
ATOM 623 C CA . ILE A 1 74 ? -3.023 -2.272 -1.391 1.00 92.88 74 ILE A CA 1
ATOM 624 C C . ILE A 1 74 ? -3.262 -2.954 -2.738 1.00 92.88 74 ILE A C 1
ATOM 626 O O . ILE A 1 74 ? -2.342 -3.023 -3.551 1.00 92.88 74 ILE A O 1
ATOM 630 N N . GLN A 1 75 ? -4.492 -3.402 -3.000 1.00 92.94 75 GLN A N 1
ATOM 631 C CA . GLN A 1 75 ? -4.850 -4.052 -4.258 1.00 92.94 75 GLN A CA 1
ATOM 632 C C . GLN A 1 75 ? -4.531 -3.154 -5.458 1.00 92.94 75 GLN A C 1
ATOM 634 O O . GLN A 1 75 ? -3.803 -3.571 -6.358 1.00 92.94 75 GLN A O 1
ATOM 639 N N . LYS A 1 76 ? -4.979 -1.894 -5.417 1.00 94.75 76 LYS A N 1
ATOM 640 C CA . LYS A 1 76 ? -4.690 -0.920 -6.473 1.00 94.75 76 LYS A CA 1
ATOM 641 C C . LYS A 1 76 ? -3.185 -0.715 -6.680 1.00 94.75 76 LYS A C 1
ATOM 643 O O . LYS A 1 76 ? -2.726 -0.701 -7.815 1.00 94.75 76 LYS A O 1
ATOM 648 N N . HIS A 1 77 ? -2.401 -0.597 -5.602 1.00 94.50 77 HIS A N 1
ATOM 649 C CA . HIS A 1 77 ? -0.941 -0.438 -5.691 1.00 94.50 77 HIS A CA 1
ATOM 650 C C . HIS A 1 77 ? -0.272 -1.625 -6.398 1.00 94.50 77 HIS A C 1
ATOM 652 O O . HIS A 1 77 ? 0.616 -1.414 -7.222 1.00 94.50 77 HIS A O 1
ATOM 658 N N . TYR A 1 78 ? -0.707 -2.859 -6.124 1.00 90.81 78 TYR A N 1
ATOM 659 C CA . TYR A 1 78 ? -0.179 -4.053 -6.793 1.00 90.81 78 TYR A CA 1
ATOM 660 C C . TYR A 1 78 ? -0.625 -4.174 -8.251 1.00 90.81 78 TYR A C 1
ATOM 662 O O . TYR A 1 78 ? 0.172 -4.574 -9.099 1.00 90.81 78 TYR A O 1
ATOM 670 N N . GLU A 1 79 ? -1.873 -3.828 -8.560 1.00 91.69 79 GLU A N 1
ATOM 671 C CA . GLU A 1 79 ? -2.366 -3.782 -9.940 1.00 91.69 79 GLU A CA 1
ATOM 672 C C . GLU A 1 79 ? -1.595 -2.745 -10.770 1.00 91.69 79 GLU A C 1
ATOM 674 O O . GLU A 1 79 ? -1.121 -3.060 -11.864 1.00 91.69 79 GLU A O 1
ATOM 679 N N . ASP A 1 80 ? -1.378 -1.550 -10.216 1.00 91.44 80 ASP A N 1
ATOM 680 C CA . ASP A 1 80 ? -0.546 -0.509 -10.822 1.00 91.44 80 ASP A CA 1
ATOM 681 C C . ASP A 1 80 ? 0.908 -0.982 -10.992 1.00 91.44 80 ASP A C 1
ATOM 683 O O . ASP A 1 80 ? 1.532 -0.720 -12.022 1.00 91.44 80 ASP A O 1
ATOM 687 N N . GLY A 1 81 ? 1.450 -1.704 -10.006 1.00 87.56 81 GLY A N 1
ATOM 688 C CA . GLY A 1 81 ? 2.779 -2.313 -10.071 1.00 87.56 81 GLY A CA 1
ATOM 689 C C . GLY A 1 81 ? 2.919 -3.287 -11.241 1.00 87.56 81 GLY A C 1
ATOM 690 O O . GLY A 1 81 ? 3.829 -3.138 -12.057 1.00 87.56 81 GLY A O 1
ATOM 691 N N . LYS A 1 82 ? 1.973 -4.224 -11.388 1.00 88.12 82 LYS A N 1
ATOM 692 C CA . LYS A 1 82 ? 1.945 -5.187 -12.503 1.00 88.12 82 LYS A CA 1
ATOM 693 C C . LYS A 1 82 ? 1.884 -4.489 -13.861 1.00 88.12 82 LYS A C 1
ATOM 695 O O . LYS A 1 82 ? 2.609 -4.869 -14.778 1.00 88.12 82 LYS A O 1
ATOM 700 N N . ARG A 1 83 ? 1.048 -3.452 -13.998 1.00 88.06 83 ARG A N 1
ATOM 701 C CA . ARG A 1 83 ? 0.956 -2.669 -15.244 1.00 88.06 83 ARG A CA 1
ATOM 702 C C . ARG A 1 83 ? 2.292 -2.017 -15.592 1.00 88.06 83 ARG A C 1
ATOM 704 O O . ARG A 1 83 ? 2.773 -2.187 -16.709 1.00 88.06 83 ARG A O 1
ATOM 711 N N . LYS A 1 84 ? 2.937 -1.364 -14.621 1.00 86.38 84 LYS A N 1
ATOM 712 C CA . LYS A 1 84 ? 4.238 -0.705 -14.814 1.00 86.38 84 LYS A CA 1
ATOM 713 C C . LYS A 1 84 ? 5.363 -1.679 -15.154 1.00 86.38 84 LYS A C 1
ATOM 715 O O . LYS A 1 84 ? 6.232 -1.336 -15.950 1.00 86.38 84 LYS A O 1
ATOM 720 N N . GLU A 1 85 ? 5.358 -2.885 -14.590 1.00 83.44 85 GLU A N 1
ATOM 721 C CA . GLU A 1 85 ? 6.333 -3.926 -14.946 1.00 83.44 85 GLU A CA 1
ATOM 722 C C . GLU A 1 85 ? 6.186 -4.362 -16.413 1.00 83.44 85 GLU A C 1
ATOM 724 O O . GLU A 1 85 ? 7.187 -4.499 -17.127 1.00 83.44 85 GLU A O 1
ATOM 729 N N . ILE A 1 86 ? 4.947 -4.511 -16.891 1.00 84.31 86 ILE A N 1
ATOM 730 C CA . ILE A 1 86 ? 4.654 -4.859 -18.288 1.00 84.31 86 ILE A CA 1
ATOM 731 C C . ILE A 1 86 ? 5.056 -3.710 -19.221 1.00 84.31 86 ILE A C 1
ATOM 733 O O . ILE A 1 86 ? 5.755 -3.933 -20.212 1.00 84.31 86 ILE A O 1
ATOM 737 N N . GLU A 1 87 ? 4.642 -2.482 -18.907 1.00 86.38 87 GLU A N 1
ATOM 738 C CA . GLU A 1 87 ? 4.957 -1.283 -19.694 1.00 86.38 87 GLU A CA 1
ATOM 739 C C . GLU A 1 87 ? 6.469 -1.039 -19.773 1.00 86.38 87 GLU A C 1
ATOM 741 O O . GLU A 1 87 ? 7.011 -0.852 -20.863 1.00 86.38 87 GLU A O 1
ATOM 746 N N . GLY A 1 88 ? 7.172 -1.128 -18.641 1.00 82.00 88 GLY A N 1
ATOM 747 C CA . GLY A 1 88 ? 8.624 -0.974 -18.584 1.00 82.00 88 GLY A CA 1
ATOM 748 C C . GLY A 1 88 ? 9.361 -2.027 -19.411 1.00 82.00 88 GLY A C 1
ATOM 749 O O . GLY A 1 88 ? 10.305 -1.696 -20.129 1.00 82.00 88 GLY A O 1
ATOM 750 N N . SER A 1 89 ? 8.902 -3.281 -19.380 1.00 85.56 89 SER A N 1
ATOM 751 C CA . SER A 1 89 ? 9.502 -4.365 -20.167 1.00 85.56 89 SER A CA 1
ATOM 752 C C . SER A 1 89 ? 9.363 -4.135 -21.674 1.00 85.56 89 SER A C 1
ATOM 754 O O . SER A 1 89 ? 10.335 -4.311 -22.413 1.00 85.56 89 SER A O 1
ATOM 756 N N . LYS A 1 90 ? 8.190 -3.676 -22.131 1.00 90.56 90 LYS A N 1
ATOM 757 C CA . LYS A 1 90 ? 7.968 -3.309 -23.541 1.00 90.56 90 LYS A CA 1
ATOM 758 C C . LYS A 1 90 ? 8.883 -2.163 -23.971 1.00 90.56 90 LYS A C 1
ATOM 760 O O . LYS A 1 90 ? 9.499 -2.233 -25.031 1.00 90.56 90 LYS A O 1
ATOM 765 N N . LEU A 1 91 ? 9.025 -1.146 -23.123 1.00 86.56 91 LEU A N 1
ATOM 766 C CA . LEU A 1 91 ? 9.826 0.042 -23.415 1.00 86.56 91 LEU A CA 1
ATOM 767 C C . LEU A 1 91 ? 11.327 -0.291 -23.505 1.00 86.56 91 LEU A C 1
ATOM 769 O O . LEU A 1 91 ? 12.008 0.171 -24.420 1.00 86.56 91 LEU A O 1
ATOM 773 N N . ILE A 1 92 ? 11.839 -1.164 -22.627 1.00 85.38 92 ILE A N 1
ATOM 774 C CA . ILE A 1 92 ? 13.215 -1.689 -22.717 1.00 85.38 92 ILE A CA 1
ATOM 775 C C . ILE A 1 92 ? 13.430 -2.443 -24.037 1.00 85.38 92 ILE A C 1
ATOM 777 O O . ILE A 1 92 ? 14.448 -2.234 -24.702 1.00 85.38 92 ILE A O 1
ATOM 781 N N . GLN A 1 93 ? 12.494 -3.319 -24.420 1.00 87.38 93 GLN A N 1
ATOM 782 C CA . GLN A 1 93 ? 12.589 -4.074 -25.674 1.00 87.38 93 GLN A CA 1
ATOM 783 C C . GLN A 1 93 ? 12.604 -3.144 -26.890 1.00 87.38 93 GLN A C 1
ATOM 785 O O . GLN A 1 93 ? 13.437 -3.313 -27.784 1.00 87.38 93 GLN A O 1
ATOM 790 N N . GLU A 1 94 ? 11.732 -2.137 -26.911 1.00 90.19 94 GLU A N 1
ATOM 791 C CA . GLU A 1 94 ? 11.676 -1.160 -27.995 1.00 90.19 94 GLU A CA 1
ATOM 792 C C . GLU A 1 94 ? 12.96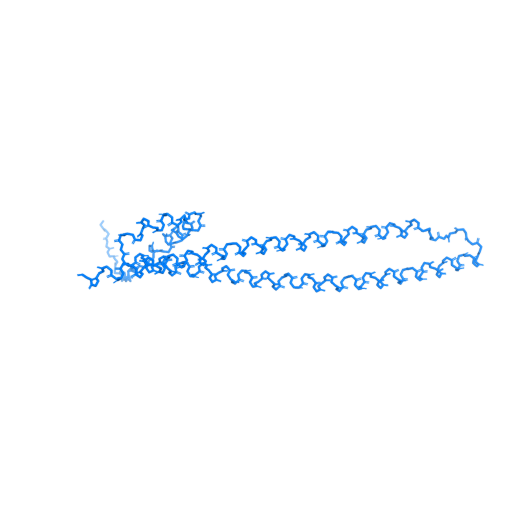8 -0.336 -28.089 1.00 90.19 94 GLU A C 1
ATOM 794 O O . GLU A 1 94 ? 13.541 -0.201 -29.175 1.00 90.19 94 GLU A O 1
ATOM 799 N N . LEU A 1 95 ? 13.473 0.163 -26.953 1.00 86.38 95 LEU A N 1
ATOM 800 C CA . LEU A 1 95 ? 14.745 0.883 -26.892 1.00 86.38 95 LEU A CA 1
ATOM 801 C C . LEU A 1 95 ? 15.892 0.023 -27.418 1.00 86.38 95 LEU A C 1
ATOM 803 O O . LEU A 1 95 ? 16.669 0.488 -28.249 1.00 86.38 95 LEU A O 1
ATOM 807 N N . TRP A 1 96 ? 15.967 -1.244 -27.007 1.00 86.75 96 TRP A N 1
ATOM 808 C CA . TRP A 1 96 ? 16.992 -2.170 -27.483 1.00 86.75 96 TRP A CA 1
ATOM 809 C C . TRP A 1 96 ?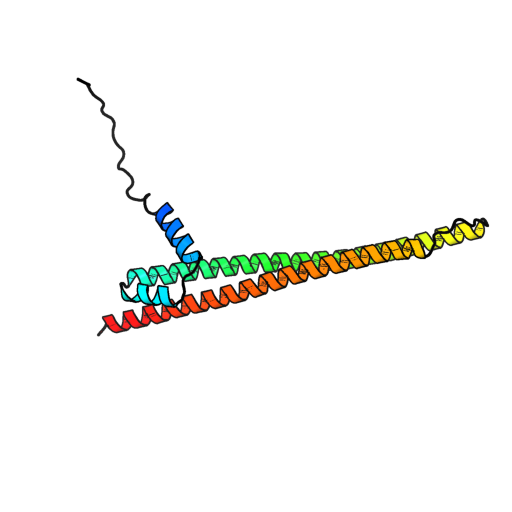 16.942 -2.362 -29.002 1.00 86.75 96 TRP A C 1
ATOM 811 O O . TRP A 1 96 ? 17.972 -2.276 -29.677 1.00 86.75 96 TRP A O 1
ATOM 821 N N . GLN A 1 97 ? 15.749 -2.576 -29.565 1.00 90.00 97 GLN A N 1
ATOM 822 C CA . GLN A 1 97 ? 15.586 -2.727 -31.011 1.00 90.00 97 GLN A CA 1
ATOM 823 C C . GLN A 1 97 ? 15.984 -1.457 -31.770 1.00 90.00 97 GLN A C 1
ATOM 825 O O . GLN A 1 97 ? 16.692 -1.542 -32.777 1.00 90.00 97 GLN A O 1
ATOM 830 N N . ARG A 1 98 ? 15.577 -0.277 -31.285 1.00 89.00 98 ARG A N 1
ATOM 831 C CA . ARG A 1 98 ? 15.968 1.011 -31.876 1.00 89.00 98 ARG A CA 1
ATOM 832 C C . ARG A 1 98 ? 17.481 1.213 -31.809 1.00 89.00 98 ARG A C 1
ATOM 834 O O . ARG A 1 98 ? 18.094 1.538 -32.822 1.00 89.00 98 ARG A O 1
ATOM 841 N N . THR A 1 99 ? 18.102 0.943 -30.662 1.00 86.56 99 THR A N 1
ATOM 842 C CA . THR A 1 99 ? 19.559 1.012 -30.491 1.00 86.56 99 THR A CA 1
ATOM 843 C C . THR A 1 99 ? 20.292 0.071 -31.444 1.00 86.56 99 THR A C 1
ATOM 845 O O . THR A 1 99 ? 21.278 0.476 -32.061 1.00 86.56 99 THR A O 1
ATOM 848 N N . LYS A 1 100 ? 19.801 -1.163 -31.623 1.00 89.12 100 LYS A N 1
ATOM 849 C CA . LYS A 1 100 ? 20.372 -2.124 -32.575 1.00 89.12 100 LYS A CA 1
ATOM 850 C C . LYS A 1 100 ? 20.336 -1.576 -34.006 1.00 89.12 100 LYS A C 1
ATOM 852 O O . LYS A 1 100 ? 21.378 -1.544 -34.656 1.00 89.12 100 LYS A O 1
ATOM 857 N N . LYS A 1 101 ? 19.183 -1.059 -34.450 1.00 91.00 101 LYS A N 1
ATOM 858 C CA . LYS A 1 101 ? 19.016 -0.453 -35.785 1.00 91.00 101 LYS A CA 1
ATOM 859 C C . LYS A 1 101 ? 19.938 0.753 -35.999 1.00 91.00 101 LYS A C 1
ATOM 861 O O . LYS A 1 101 ? 20.572 0.859 -37.046 1.00 91.00 101 LYS A O 1
ATOM 866 N N . ILE A 1 102 ? 20.061 1.635 -35.002 1.00 87.25 102 ILE A N 1
ATOM 867 C CA . ILE A 1 102 ? 20.963 2.799 -35.056 1.00 87.25 102 ILE A CA 1
ATOM 868 C C . ILE A 1 102 ? 22.419 2.346 -35.200 1.00 87.25 102 ILE A C 1
ATOM 870 O O . ILE A 1 102 ? 23.142 2.848 -36.059 1.00 87.25 102 ILE A O 1
ATOM 874 N N . ASN A 1 103 ? 22.848 1.368 -34.402 1.00 89.69 103 ASN A N 1
ATOM 875 C CA . ASN A 1 103 ? 24.216 0.855 -34.449 1.00 89.69 103 ASN A CA 1
ATOM 876 C C . ASN A 1 103 ? 24.526 0.125 -35.768 1.00 89.69 103 ASN A C 1
ATOM 878 O O . ASN A 1 103 ? 25.639 0.245 -36.281 1.00 89.69 103 ASN A O 1
ATOM 882 N N . GLU A 1 104 ? 23.565 -0.605 -36.338 1.00 89.69 104 GLU A N 1
ATOM 883 C CA . GLU A 1 104 ? 23.690 -1.214 -37.669 1.00 89.69 104 GLU A CA 1
ATOM 884 C C . GLU A 1 104 ? 23.829 -0.152 -38.768 1.00 89.69 104 GLU A C 1
ATOM 886 O O . GLU A 1 104 ? 24.721 -0.257 -39.612 1.00 89.69 104 GLU A O 1
ATOM 891 N N . ALA A 1 105 ? 23.009 0.903 -38.732 1.00 89.38 105 ALA A N 1
ATOM 892 C CA . ALA A 1 105 ? 23.102 2.017 -39.674 1.00 89.38 105 ALA A CA 1
ATOM 893 C C . ALA A 1 105 ? 24.439 2.770 -39.552 1.00 89.38 105 ALA A C 1
ATOM 895 O O . ALA A 1 105 ? 25.066 3.081 -40.566 1.00 89.38 105 ALA A O 1
ATOM 896 N N . ALA A 1 106 ? 24.912 3.011 -38.325 1.00 88.50 106 ALA A N 1
ATOM 897 C CA . ALA A 1 106 ? 26.207 3.637 -38.071 1.00 88.50 106 ALA A CA 1
ATOM 898 C C . ALA A 1 106 ? 27.370 2.800 -38.629 1.00 88.50 106 ALA A C 1
ATOM 900 O O . ALA A 1 106 ? 28.247 3.353 -39.293 1.00 88.50 106 ALA A O 1
ATOM 901 N N . ARG A 1 107 ? 27.340 1.468 -38.442 1.00 88.44 107 ARG A N 1
ATOM 902 C CA . ARG A 1 107 ? 28.336 0.554 -39.031 1.00 88.44 107 ARG A CA 1
ATOM 903 C C . ARG A 1 107 ? 28.347 0.617 -40.552 1.00 88.44 107 ARG A C 1
ATOM 905 O O . ARG A 1 107 ? 29.422 0.737 -41.126 1.00 88.44 107 ARG A O 1
ATOM 912 N N . LYS A 1 108 ? 27.176 0.567 -41.200 1.00 91.31 108 LYS A N 1
ATOM 913 C CA . LYS A 1 108 ? 27.072 0.637 -42.670 1.00 91.31 108 LYS A CA 1
ATOM 914 C C . LYS A 1 108 ? 27.667 1.928 -43.240 1.00 91.31 108 LYS A C 1
ATOM 916 O O . LYS A 1 108 ? 28.194 1.914 -44.341 1.00 91.31 108 LYS A O 1
ATOM 921 N N . ARG A 1 109 ? 27.611 3.029 -42.484 1.00 92.06 109 ARG A N 1
ATOM 922 C CA . ARG A 1 109 ? 28.185 4.331 -42.862 1.00 92.06 109 ARG A CA 1
ATOM 923 C C . ARG A 1 109 ? 29.658 4.510 -42.458 1.00 92.06 109 ARG A C 1
ATOM 925 O O . ARG A 1 109 ? 30.173 5.613 -42.586 1.00 92.06 109 ARG A O 1
ATOM 932 N N . GLY A 1 110 ? 30.321 3.488 -41.905 1.00 88.69 110 GLY A N 1
ATOM 933 C CA . GLY A 1 110 ? 31.697 3.599 -41.394 1.00 88.69 110 GLY A CA 1
ATOM 934 C C . GLY A 1 110 ? 31.846 4.520 -40.173 1.00 88.69 110 GLY A C 1
ATOM 935 O O . GLY A 1 110 ? 32.958 4.886 -39.795 1.00 88.69 110 GLY A O 1
ATOM 936 N N . SER A 1 111 ? 30.737 4.908 -39.536 1.00 85.00 111 SER A N 1
ATOM 937 C CA . SER A 1 111 ? 30.739 5.856 -38.425 1.00 85.00 111 SER A CA 1
ATOM 938 C C . SER A 1 111 ? 31.168 5.189 -37.118 1.00 85.00 111 SER A C 1
ATOM 940 O O . SER A 1 111 ? 30.660 4.133 -36.731 1.00 85.00 111 SER A O 1
ATOM 942 N N . LYS A 1 112 ? 32.075 5.846 -36.385 1.00 79.94 112 LYS A N 1
ATOM 943 C CA . LYS A 1 112 ? 32.472 5.441 -35.024 1.00 79.94 112 LYS A CA 1
ATOM 944 C C . LYS A 1 112 ? 31.428 5.827 -33.964 1.00 79.94 112 LYS A C 1
ATOM 946 O O . LYS A 1 112 ? 31.496 5.323 -32.841 1.00 79.94 112 LYS A O 1
ATOM 951 N N . LEU A 1 113 ? 30.462 6.688 -34.307 1.00 77.81 113 LEU A N 1
ATOM 952 C CA . LEU A 1 113 ? 29.358 7.091 -33.433 1.00 77.81 113 LEU A CA 1
ATOM 953 C C . LEU A 1 113 ? 28.347 5.945 -33.317 1.00 77.81 113 LEU A C 1
ATOM 955 O O . LEU A 1 113 ? 27.499 5.740 -34.180 1.00 77.81 113 LEU A O 1
ATOM 959 N N . ARG A 1 114 ? 28.463 5.187 -32.227 1.00 81.81 114 ARG A N 1
ATOM 960 C CA . ARG A 1 114 ? 27.564 4.092 -31.851 1.00 81.81 114 ARG A CA 1
ATOM 961 C C . ARG A 1 114 ? 27.128 4.265 -30.406 1.00 81.81 114 ARG A C 1
ATOM 963 O O . ARG A 1 114 ? 27.931 4.669 -29.564 1.00 81.81 114 ARG A O 1
ATOM 970 N N . ILE A 1 115 ? 25.886 3.905 -30.113 1.00 81.75 115 ILE A N 1
ATOM 971 C CA . ILE A 1 115 ? 25.381 3.868 -28.741 1.00 81.75 115 ILE A CA 1
ATOM 972 C C . ILE A 1 115 ? 26.144 2.770 -28.003 1.00 81.75 115 ILE A C 1
ATOM 974 O O . ILE A 1 115 ? 26.165 1.611 -28.442 1.00 81.75 115 ILE A O 1
ATOM 978 N N . LYS A 1 116 ? 26.805 3.139 -26.901 1.00 81.88 116 LYS A N 1
ATOM 979 C CA . LYS A 1 116 ? 27.618 2.206 -26.126 1.00 81.88 116 LYS A CA 1
ATOM 980 C C . LYS A 1 116 ? 26.720 1.387 -25.192 1.00 81.88 116 LYS A C 1
ATOM 982 O O . LYS A 1 116 ? 25.769 1.919 -24.622 1.00 81.88 116 LYS A O 1
ATOM 987 N N . PRO A 1 117 ? 27.058 0.114 -24.925 1.00 79.62 117 PRO A N 1
ATOM 988 C CA . PRO A 1 117 ? 26.329 -0.704 -23.951 1.00 79.62 117 PRO A CA 1
ATOM 989 C C . PRO A 1 117 ? 26.254 -0.089 -22.542 1.00 79.62 117 PRO A C 1
ATOM 991 O O . PRO A 1 117 ? 25.335 -0.390 -21.785 1.00 79.62 117 PRO A O 1
ATOM 994 N N . GLN A 1 118 ? 27.209 0.774 -22.174 1.00 84.38 118 GLN A N 1
ATOM 995 C CA . GLN A 1 118 ? 27.214 1.494 -20.895 1.00 84.38 118 GLN A CA 1
ATOM 996 C C . GLN A 1 118 ? 26.022 2.440 -20.728 1.00 84.38 118 GLN A C 1
ATOM 998 O O . GLN A 1 118 ? 25.498 2.540 -19.621 1.00 84.38 118 GLN A O 1
ATOM 1003 N N . ASP A 1 119 ? 25.561 3.079 -21.801 1.00 80.62 119 ASP A N 1
ATOM 1004 C CA . ASP A 1 119 ? 24.418 3.994 -21.732 1.00 80.62 119 ASP A CA 1
ATOM 1005 C C . ASP A 1 119 ? 23.129 3.212 -21.445 1.00 80.62 119 ASP A C 1
ATOM 1007 O O . ASP A 1 119 ? 22.328 3.600 -20.598 1.00 80.62 119 ASP A O 1
ATOM 1011 N N . PHE A 1 120 ? 22.997 2.020 -22.037 1.00 78.88 120 PHE A N 1
ATOM 1012 C CA . PHE A 1 120 ? 21.896 1.099 -21.748 1.00 78.88 120 PHE A CA 1
ATOM 1013 C C . PHE A 1 120 ? 21.944 0.559 -20.308 1.00 78.88 120 PHE A C 1
ATOM 1015 O O . PHE A 1 120 ? 20.913 0.454 -19.645 1.00 78.88 120 PHE A O 1
ATOM 1022 N N . LYS A 1 121 ? 23.145 0.274 -19.778 1.00 84.75 121 LYS A N 1
ATOM 1023 C CA . LYS A 1 121 ? 23.320 -0.152 -18.377 1.00 84.75 121 LYS A CA 1
ATOM 1024 C C . LYS A 1 121 ? 22.828 0.900 -17.379 1.00 84.75 121 LYS A C 1
ATOM 1026 O O . LYS A 1 121 ? 22.239 0.519 -16.371 1.00 84.75 121 LYS A O 1
ATOM 1031 N N . LYS A 1 122 ? 23.029 2.196 -17.651 1.00 86.19 122 LYS A N 1
ATOM 1032 C CA . LYS A 1 122 ? 22.523 3.282 -16.790 1.00 86.19 122 LYS A CA 1
ATOM 1033 C C . LYS A 1 122 ? 20.993 3.296 -16.741 1.00 86.19 122 LYS A C 1
ATOM 1035 O O . LYS A 1 122 ? 20.423 3.362 -15.658 1.00 86.19 122 LYS A O 1
ATOM 1040 N N . VAL A 1 123 ? 20.331 3.145 -17.890 1.00 82.44 123 VAL A N 1
ATOM 1041 C CA . VAL A 1 123 ? 18.858 3.089 -17.963 1.00 82.44 123 VAL A CA 1
ATOM 1042 C C . VAL A 1 123 ? 18.310 1.884 -17.192 1.00 82.44 123 VAL A C 1
ATOM 1044 O O . VAL A 1 123 ? 17.387 2.025 -16.391 1.00 82.44 123 VAL A O 1
ATOM 1047 N N . LEU A 1 124 ? 18.911 0.703 -17.369 1.00 83.12 124 LEU A N 1
ATOM 1048 C CA . LEU A 1 124 ? 18.524 -0.498 -16.618 1.00 83.12 124 LEU A CA 1
ATOM 1049 C C . LEU A 1 124 ? 18.728 -0.338 -15.106 1.00 83.12 124 LEU A C 1
ATOM 1051 O O . LEU A 1 124 ? 17.931 -0.851 -14.319 1.00 83.12 124 LEU A O 1
ATOM 1055 N N . TYR A 1 125 ? 19.785 0.362 -14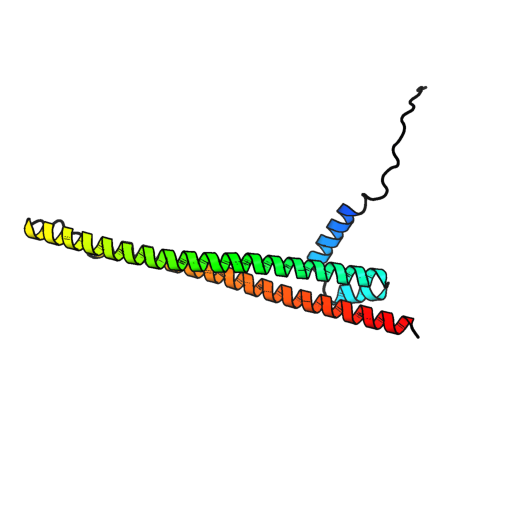.695 1.00 89.75 125 TYR A N 1
ATOM 1056 C CA . TYR A 1 125 ? 20.057 0.636 -13.289 1.00 89.75 125 TYR A CA 1
ATOM 1057 C C . TYR A 1 125 ? 18.967 1.510 -12.655 1.00 89.75 125 TYR A C 1
ATOM 1059 O O . TYR A 1 125 ? 18.428 1.135 -11.612 1.00 89.75 125 TYR A O 1
ATOM 1067 N N . GLU A 1 126 ? 18.579 2.610 -13.306 1.00 86.06 126 GLU A N 1
ATOM 1068 C CA . GLU A 1 126 ? 17.497 3.477 -12.816 1.00 86.06 126 GLU A CA 1
ATOM 1069 C C . GLU A 1 126 ? 16.155 2.735 -12.749 1.00 86.06 126 GLU A C 1
ATOM 1071 O O . GLU A 1 126 ? 15.440 2.821 -11.750 1.00 86.06 126 GLU A O 1
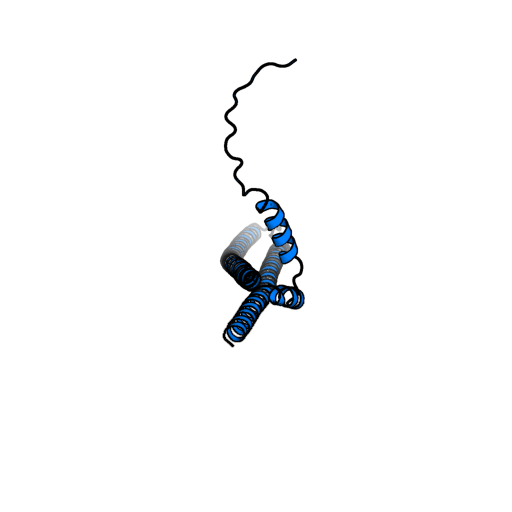ATOM 1076 N N . LEU A 1 127 ? 15.841 1.902 -13.747 1.00 82.88 127 LEU A N 1
ATOM 1077 C CA . LEU A 1 127 ? 14.635 1.067 -13.717 1.00 82.88 127 LEU A CA 1
ATOM 1078 C C . LEU A 1 127 ? 14.650 0.064 -12.553 1.00 82.88 127 LEU A C 1
ATOM 1080 O O . LEU A 1 127 ? 13.641 -0.113 -11.864 1.00 82.88 127 LEU A O 1
ATOM 1084 N N . LYS A 1 128 ? 15.802 -0.561 -12.277 1.00 87.31 128 LYS A N 1
ATOM 1085 C CA . LYS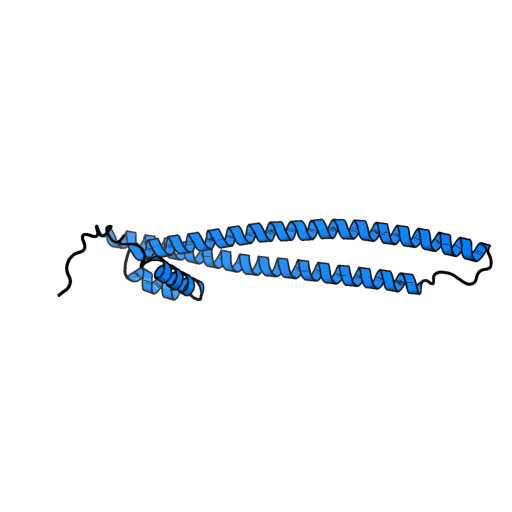 A 1 128 ? 15.961 -1.476 -11.136 1.00 87.31 128 LYS A CA 1
ATOM 1086 C C . LYS A 1 128 ? 15.801 -0.747 -9.800 1.00 87.31 128 LYS A C 1
ATOM 1088 O O . LYS A 1 128 ? 15.192 -1.295 -8.877 1.00 87.31 128 LYS A O 1
ATOM 1093 N N . LYS A 1 129 ? 16.315 0.480 -9.695 1.00 90.94 129 LYS A N 1
ATOM 1094 C CA . LYS A 1 129 ? 16.162 1.335 -8.512 1.00 90.94 129 LYS A CA 1
ATOM 1095 C C . LYS A 1 129 ? 14.690 1.672 -8.259 1.00 90.94 129 LYS A C 1
ATOM 1097 O O . LYS A 1 129 ? 14.197 1.411 -7.163 1.00 90.94 129 LYS A O 1
ATOM 1102 N N . LEU A 1 130 ? 13.970 2.131 -9.284 1.00 84.94 130 LEU A N 1
ATOM 1103 C CA . LEU A 1 130 ? 12.536 2.432 -9.196 1.00 84.94 130 LEU A CA 1
ATOM 1104 C C . LEU A 1 130 ? 11.705 1.201 -8.801 1.00 84.94 130 LEU A C 1
ATOM 1106 O O . LEU A 1 130 ? 10.806 1.295 -7.963 1.00 84.94 130 LEU A O 1
ATOM 1110 N N . SER A 1 131 ? 12.034 0.022 -9.344 1.00 86.06 131 SER A N 1
ATOM 1111 C CA . SER A 1 131 ? 11.389 -1.241 -8.954 1.00 86.06 131 SER A CA 1
ATOM 1112 C C . SER A 1 131 ? 11.588 -1.549 -7.464 1.00 86.06 131 SER A C 1
ATOM 1114 O O . SER A 1 131 ? 10.636 -1.916 -6.769 1.00 86.06 131 SER A O 1
ATOM 1116 N N . LYS A 1 132 ? 12.805 -1.352 -6.939 1.00 90.50 132 LYS A N 1
ATOM 1117 C CA . LYS A 1 132 ? 13.105 -1.560 -5.514 1.00 90.50 132 LYS A CA 1
ATOM 1118 C C . LYS A 1 132 ? 12.290 -0.619 -4.624 1.00 90.50 132 LYS A C 1
ATOM 1120 O O . LYS A 1 132 ? 11.688 -1.079 -3.657 1.00 90.50 132 LYS A O 1
ATOM 1125 N N . GLU A 1 133 ? 12.233 0.667 -4.956 1.00 89.50 133 GLU A N 1
ATOM 1126 C CA . GLU A 1 133 ? 11.446 1.659 -4.209 1.00 89.50 133 GLU A CA 1
ATOM 1127 C C . GLU A 1 133 ? 9.952 1.303 -4.181 1.00 89.50 133 GLU A C 1
ATOM 1129 O O . GLU A 1 133 ? 9.314 1.353 -3.125 1.00 89.50 133 GLU A O 1
ATOM 1134 N N . HIS A 1 134 ? 9.398 0.859 -5.313 1.00 88.19 134 HIS A N 1
ATOM 1135 C CA . HIS A 1 134 ? 8.002 0.433 -5.397 1.00 88.19 134 HIS A CA 1
ATOM 1136 C C . HIS A 1 134 ? 7.697 -0.778 -4.498 1.00 88.19 134 HIS A C 1
ATOM 1138 O O . HIS A 1 134 ? 6.671 -0.790 -3.808 1.00 88.19 134 HIS A O 1
ATOM 1144 N N . LYS A 1 135 ? 8.603 -1.767 -4.455 1.00 88.25 135 LYS A N 1
ATOM 1145 C CA . LYS A 1 135 ? 8.490 -2.937 -3.568 1.00 88.25 135 LYS A CA 1
ATOM 1146 C C . LYS A 1 135 ? 8.541 -2.541 -2.094 1.00 88.25 135 LYS A C 1
ATOM 1148 O O . LYS A 1 135 ? 7.688 -2.983 -1.326 1.00 88.25 135 LYS A O 1
ATOM 1153 N N . MET A 1 136 ? 9.467 -1.657 -1.712 1.00 91.31 136 MET A N 1
ATOM 1154 C CA . MET A 1 136 ? 9.550 -1.156 -0.332 1.00 91.31 136 MET A CA 1
ATOM 1155 C C . MET A 1 136 ? 8.260 -0.447 0.092 1.00 91.31 136 MET A C 1
ATOM 1157 O O . MET A 1 136 ? 7.752 -0.682 1.186 1.00 91.31 136 MET A O 1
ATOM 1161 N N . LYS A 1 137 ? 7.673 0.370 -0.790 1.00 89.94 137 LYS A N 1
ATOM 1162 C CA . LYS A 1 137 ? 6.389 1.027 -0.514 1.00 89.94 137 LYS A CA 1
ATOM 1163 C C . LYS A 1 137 ? 5.251 0.017 -0.320 1.00 89.94 137 LYS A C 1
ATOM 1165 O O . LYS A 1 137 ? 4.430 0.197 0.577 1.00 89.94 137 LYS A O 1
ATOM 1170 N N . GLY A 1 138 ? 5.213 -1.049 -1.122 1.00 89.94 138 GLY A N 1
ATOM 1171 C CA . GLY A 1 138 ? 4.252 -2.144 -0.952 1.00 89.94 138 GLY A CA 1
ATOM 1172 C C . GLY A 1 138 ? 4.392 -2.831 0.410 1.00 89.94 138 GLY A C 1
ATOM 1173 O O . GLY A 1 138 ? 3.398 -3.035 1.107 1.00 89.94 138 GLY A O 1
ATOM 1174 N N . GLN A 1 139 ? 5.629 -3.095 0.837 1.00 91.25 139 GLN A N 1
ATOM 1175 C CA . GLN A 1 139 ? 5.923 -3.693 2.140 1.00 91.25 139 GLN A CA 1
ATOM 1176 C C . GLN A 1 139 ? 5.468 -2.806 3.309 1.00 91.25 139 GLN A C 1
ATOM 1178 O O . GLN A 1 139 ? 4.804 -3.292 4.220 1.00 91.25 139 GLN A O 1
ATOM 1183 N N . GLN A 1 140 ? 5.701 -1.492 3.239 1.00 91.75 140 GLN A N 1
ATOM 1184 C CA . GLN A 1 140 ? 5.213 -0.545 4.253 1.00 91.75 140 GLN A CA 1
ATOM 1185 C C . GLN A 1 140 ? 3.680 -0.553 4.388 1.00 91.75 140 GLN A C 1
ATOM 1187 O O . GLN A 1 140 ? 3.148 -0.428 5.494 1.00 91.75 140 GLN A O 1
ATOM 1192 N N . MET A 1 141 ? 2.941 -0.704 3.280 1.00 92.19 141 MET A N 1
ATOM 1193 C CA . MET A 1 141 ? 1.477 -0.813 3.338 1.00 92.19 141 MET A CA 1
ATOM 1194 C C . MET A 1 141 ? 1.025 -2.118 4.004 1.00 92.19 141 MET A C 1
ATOM 1196 O O . MET A 1 141 ? 0.076 -2.095 4.790 1.00 92.19 141 MET A O 1
ATOM 1200 N N . LEU A 1 142 ? 1.713 -3.233 3.731 1.00 91.12 142 LEU A N 1
ATOM 1201 C CA . LEU A 1 142 ? 1.442 -4.524 4.372 1.00 91.12 142 LEU A CA 1
ATOM 1202 C C . LEU A 1 142 ? 1.710 -4.477 5.879 1.00 91.12 142 LEU A C 1
ATOM 1204 O O . LEU A 1 142 ? 0.865 -4.906 6.660 1.00 91.12 142 LEU A O 1
ATOM 1208 N N . GLU A 1 143 ? 2.825 -3.884 6.304 1.00 91.88 143 GLU A N 1
ATOM 1209 C CA . GLU A 1 143 ? 3.125 -3.685 7.728 1.00 91.88 143 GLU A CA 1
ATOM 1210 C C . GLU A 1 143 ? 2.053 -2.831 8.413 1.00 91.88 143 GLU A C 1
ATOM 1212 O O . GLU A 1 143 ? 1.599 -3.142 9.517 1.00 91.88 143 GLU A O 1
ATOM 1217 N N . LYS A 1 144 ? 1.591 -1.762 7.750 1.00 90.38 144 LYS A N 1
ATOM 1218 C CA . LYS A 1 144 ? 0.496 -0.936 8.270 1.00 90.38 144 LYS A CA 1
ATOM 1219 C C . LYS A 1 144 ? -0.794 -1.746 8.434 1.00 90.38 144 LYS A C 1
ATOM 1221 O O . LYS A 1 144 ? -1.487 -1.567 9.436 1.00 90.38 144 LYS A O 1
ATOM 1226 N N . ARG A 1 145 ? -1.108 -2.636 7.487 1.00 90.25 145 ARG A N 1
ATOM 1227 C CA . ARG A 1 145 ? -2.263 -3.541 7.578 1.00 90.25 145 ARG A CA 1
ATOM 1228 C C . ARG A 1 145 ? -2.121 -4.512 8.748 1.00 90.25 145 ARG A C 1
ATOM 1230 O O . ARG A 1 145 ? -3.072 -4.645 9.509 1.00 90.25 145 ARG A O 1
ATOM 1237 N N . GLN A 1 146 ? -0.952 -5.123 8.935 1.00 85.81 146 GLN A N 1
ATOM 1238 C CA . GLN A 1 146 ? -0.695 -6.030 10.061 1.00 85.81 146 GLN A CA 1
ATOM 1239 C C . GLN A 1 146 ? -0.900 -5.328 11.410 1.00 85.81 146 GLN A C 1
ATOM 1241 O O . GLN A 1 146 ? -1.626 -5.828 12.264 1.00 85.81 146 GLN A O 1
ATOM 1246 N N . ARG A 1 147 ? -0.361 -4.110 11.577 1.00 85.56 147 ARG A N 1
ATOM 1247 C CA . ARG A 1 147 ? -0.586 -3.305 12.796 1.00 85.56 147 ARG A CA 1
ATOM 1248 C C . ARG A 1 147 ? -2.070 -3.024 13.040 1.00 85.56 147 ARG A C 1
ATOM 1250 O O . ARG A 1 147 ? -2.519 -2.996 14.185 1.00 85.56 147 ARG A O 1
ATOM 1257 N N . LEU A 1 148 ? -2.834 -2.786 11.976 1.00 84.50 148 LEU A N 1
ATOM 1258 C CA . LEU A 1 148 ? -4.272 -2.553 12.068 1.00 84.50 148 LEU A CA 1
ATOM 1259 C C . LEU A 1 148 ? -5.039 -3.830 12.442 1.00 84.50 148 LEU A C 1
ATOM 1261 O O . LEU A 1 148 ? -5.961 -3.758 13.249 1.00 84.50 148 LEU A O 1
ATOM 1265 N N . GLU A 1 149 ? -4.633 -4.992 11.929 1.00 84.62 149 GLU A N 1
ATOM 1266 C CA . GLU A 1 149 ? -5.195 -6.292 12.315 1.00 84.62 149 GLU A CA 1
ATOM 1267 C C . GLU A 1 149 ? -4.984 -6.588 13.804 1.00 84.62 149 GLU A C 1
ATOM 1269 O O . GLU A 1 149 ? -5.939 -6.975 14.476 1.00 84.62 149 GLU A O 1
ATOM 1274 N N . THR A 1 150 ? -3.800 -6.300 14.355 1.00 80.94 150 THR A N 1
ATOM 1275 C CA . THR A 1 150 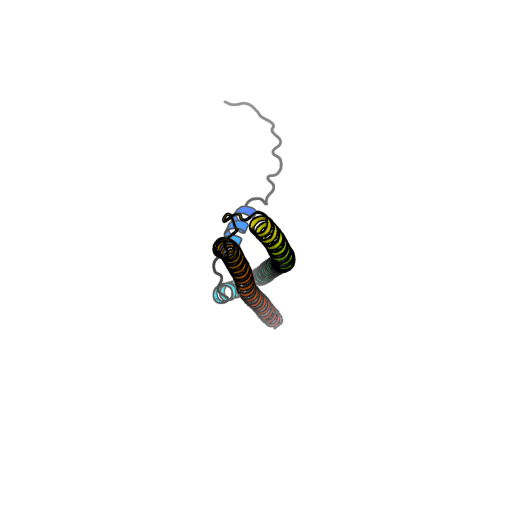? -3.556 -6.408 15.804 1.00 80.94 150 THR A CA 1
ATOM 1276 C C . THR A 1 150 ? -4.498 -5.505 16.606 1.00 80.94 150 THR A C 1
ATOM 1278 O O . THR A 1 150 ? -5.074 -5.934 17.602 1.00 80.94 150 THR A O 1
ATOM 1281 N N . ARG A 1 151 ? -4.719 -4.259 16.163 1.00 76.81 151 ARG A N 1
ATOM 1282 C CA . ARG A 1 151 ? -5.663 -3.338 16.827 1.00 76.81 151 ARG A CA 1
ATOM 1283 C C . ARG A 1 151 ? -7.106 -3.835 16.763 1.00 76.81 151 ARG A C 1
ATOM 1285 O O . ARG A 1 151 ? -7.826 -3.707 17.746 1.00 76.81 151 ARG A O 1
ATOM 1292 N N . ILE A 1 152 ? -7.522 -4.405 15.633 1.00 80.50 152 ILE A N 1
ATOM 1293 C CA . ILE A 1 152 ? -8.848 -5.021 15.478 1.00 80.50 152 ILE A CA 1
ATOM 1294 C C . ILE A 1 152 ? -9.000 -6.202 16.434 1.00 80.50 152 ILE A C 1
ATOM 1296 O O . ILE A 1 152 ? -10.044 -6.335 17.067 1.00 80.50 152 ILE A O 1
ATOM 1300 N N . GLN A 1 153 ? -7.975 -7.047 16.557 1.00 80.00 153 GLN A N 1
ATOM 1301 C CA . GLN A 1 153 ? -7.994 -8.167 17.492 1.00 80.00 153 GLN A CA 1
ATOM 1302 C C . GLN A 1 153 ? -8.178 -7.681 18.934 1.00 80.00 153 GLN A C 1
ATOM 1304 O O . GLN A 1 153 ? -9.099 -8.135 19.608 1.00 80.00 153 GLN A O 1
ATOM 1309 N N . LEU A 1 154 ? -7.395 -6.687 19.360 1.00 80.06 154 LEU A N 1
ATOM 1310 C CA . LEU A 1 154 ? -7.543 -6.075 20.683 1.00 80.06 154 LEU A CA 1
ATOM 1311 C C . LEU A 1 154 ? -8.942 -5.472 20.885 1.00 80.06 154 LEU A C 1
ATOM 1313 O O . LEU A 1 154 ? -9.559 -5.679 21.924 1.00 80.06 154 LEU A O 1
ATOM 1317 N N . ALA A 1 155 ? -9.489 -4.768 19.889 1.00 73.44 155 ALA A N 1
ATOM 1318 C CA . ALA A 1 155 ? -10.839 -4.207 19.973 1.00 73.44 155 ALA A CA 1
ATOM 1319 C C . ALA A 1 155 ? -11.917 -5.298 20.111 1.00 73.44 155 ALA A C 1
ATOM 1321 O O . ALA A 1 155 ? -12.833 -5.162 20.922 1.00 73.44 155 ALA A O 1
ATOM 1322 N N . ARG A 1 156 ? -11.789 -6.413 19.377 1.00 82.56 156 ARG A N 1
ATOM 1323 C CA . ARG A 1 156 ? -12.676 -7.583 19.514 1.00 82.56 156 ARG A CA 1
ATOM 1324 C C . ARG A 1 156 ? -12.595 -8.190 20.911 1.00 82.56 156 ARG A C 1
ATOM 1326 O O . ARG A 1 156 ? -13.627 -8.510 21.497 1.00 82.56 156 ARG A O 1
ATOM 1333 N N . GLU A 1 157 ? -11.389 -8.336 21.451 1.00 80.56 157 GLU A N 1
ATOM 1334 C CA . GLU A 1 157 ? -11.169 -8.830 22.812 1.00 80.56 157 GLU A CA 1
ATOM 1335 C C . GLU A 1 157 ? -11.814 -7.905 23.854 1.00 80.56 157 GLU A C 1
ATOM 1337 O O . GLU A 1 157 ? -12.503 -8.395 24.751 1.00 80.56 157 GLU A O 1
ATOM 1342 N N . THR A 1 158 ? -11.702 -6.585 23.685 1.00 75.75 158 THR A N 1
ATOM 1343 C CA . THR A 1 158 ? -12.360 -5.588 24.545 1.00 75.75 158 THR A CA 1
ATOM 1344 C C . THR A 1 158 ? -13.884 -5.690 24.483 1.00 75.75 158 THR A C 1
ATOM 1346 O O . THR A 1 158 ? -14.531 -5.751 25.527 1.00 75.75 158 THR A O 1
ATOM 1349 N N . VAL A 1 159 ? -14.483 -5.785 23.289 1.00 76.62 159 VAL A N 1
ATOM 1350 C CA . VAL A 1 159 ? -15.940 -5.982 23.143 1.00 76.62 159 VAL A CA 1
ATOM 1351 C C . VAL A 1 159 ? -16.388 -7.267 23.844 1.00 76.62 159 VAL A C 1
ATOM 1353 O O . VAL A 1 159 ? -17.362 -7.261 24.600 1.00 76.62 159 VAL A O 1
ATOM 1356 N N . ASN A 1 160 ? -15.662 -8.369 23.640 1.00 81.00 160 ASN A N 1
ATOM 1357 C CA . ASN A 1 160 ? -15.953 -9.649 24.284 1.00 81.00 160 ASN A CA 1
ATOM 1358 C C . ASN A 1 160 ? -15.846 -9.563 25.810 1.00 81.00 160 ASN A C 1
ATOM 1360 O O . ASN A 1 160 ? -16.690 -10.118 26.516 1.00 81.00 160 ASN A O 1
ATOM 1364 N N . PHE A 1 161 ? -14.835 -8.861 26.322 1.00 76.50 161 PHE A N 1
ATOM 1365 C CA . PHE A 1 161 ? -14.669 -8.606 27.748 1.00 76.50 161 PHE A CA 1
ATOM 1366 C C . PHE A 1 161 ? -15.862 -7.831 28.321 1.00 76.50 161 PHE A C 1
ATOM 1368 O O . PHE A 1 161 ? -16.474 -8.286 29.289 1.00 76.50 161 PHE A O 1
ATOM 1375 N N . CYS A 1 162 ? -16.241 -6.716 27.690 1.00 71.94 162 CYS A N 1
ATOM 1376 C CA . CYS A 1 162 ? -17.365 -5.888 28.122 1.00 71.94 162 CYS A CA 1
ATOM 1377 C C . CYS A 1 162 ? -18.690 -6.673 28.115 1.00 71.94 162 CYS A C 1
ATOM 1379 O O . CYS A 1 162 ? -19.446 -6.609 29.084 1.00 71.94 162 CYS A O 1
ATOM 1381 N N . ASN A 1 163 ? -18.939 -7.488 27.083 1.00 76.75 163 ASN A N 1
ATOM 1382 C CA . ASN A 1 163 ? -20.125 -8.349 27.010 1.00 76.75 163 ASN A CA 1
ATOM 1383 C C . ASN A 1 163 ? -20.154 -9.402 28.133 1.00 76.75 163 ASN A C 1
ATOM 1385 O O . ASN A 1 163 ? -21.190 -9.606 28.767 1.00 76.75 163 ASN A O 1
ATOM 1389 N N . LYS A 1 164 ? -19.018 -10.057 28.418 1.00 78.56 164 LYS A N 1
ATOM 1390 C CA . LYS A 1 164 ? -18.917 -11.037 29.514 1.00 78.56 164 LYS A CA 1
ATOM 1391 C C . LYS A 1 164 ? -19.193 -10.392 30.875 1.00 78.56 164 LYS A C 1
ATOM 1393 O O . LYS A 1 164 ? -19.931 -10.963 31.675 1.00 78.56 164 LYS A O 1
ATOM 1398 N N . PHE A 1 165 ? -18.644 -9.203 31.126 1.00 70.12 165 PHE A N 1
ATOM 1399 C CA . PHE A 1 165 ? -18.871 -8.468 32.375 1.00 70.12 165 PHE A CA 1
ATOM 1400 C C . PHE A 1 165 ? -20.326 -8.011 32.529 1.00 70.12 165 PHE A C 1
ATOM 1402 O O . PHE A 1 165 ? -20.914 -8.185 33.598 1.00 70.12 165 PHE A O 1
ATOM 1409 N N . GLY A 1 166 ? -20.928 -7.486 31.457 1.00 65.50 166 GLY A N 1
ATOM 1410 C CA . GLY A 1 166 ? -22.341 -7.103 31.447 1.00 65.50 166 GLY A CA 1
ATOM 1411 C C . GLY A 1 166 ? -23.267 -8.276 31.790 1.00 65.50 166 GLY A C 1
ATOM 1412 O O . GLY A 1 166 ? -24.171 -8.128 32.613 1.00 65.50 166 GLY A O 1
ATOM 1413 N N . ASN A 1 167 ? -22.988 -9.466 31.245 1.00 71.50 167 ASN A N 1
ATOM 1414 C CA . ASN A 1 167 ? -23.766 -10.679 31.520 1.00 71.50 167 ASN A CA 1
ATOM 1415 C C . ASN A 1 167 ? -23.634 -11.172 32.973 1.00 71.50 167 ASN A C 1
ATOM 1417 O O . ASN A 1 167 ? -24.627 -11.614 33.553 1.00 71.50 167 ASN A O 1
ATOM 1421 N N . LEU A 1 168 ? -22.442 -11.069 33.577 1.00 67.81 168 LEU A N 1
ATOM 1422 C CA . LEU A 1 168 ? -22.197 -11.439 34.981 1.00 67.81 168 LEU A CA 1
ATOM 1423 C C . LEU A 1 168 ? -22.931 -10.516 35.969 1.00 67.81 168 LEU A C 1
ATOM 1425 O O . LEU A 1 168 ? -23.470 -10.984 36.972 1.00 67.81 168 LEU A O 1
ATOM 1429 N N . ASN A 1 169 ? -22.997 -9.213 35.684 1.00 62.12 169 ASN A N 1
ATOM 1430 C CA . ASN A 1 169 ? -23.750 -8.273 36.520 1.00 62.12 169 ASN A CA 1
ATOM 1431 C C . ASN A 1 169 ? -25.266 -8.481 36.381 1.00 62.12 169 ASN A C 1
ATOM 1433 O O . ASN A 1 169 ? -25.984 -8.449 37.381 1.00 62.12 169 ASN A O 1
ATOM 1437 N N . ALA A 1 170 ? -25.749 -8.783 35.170 1.00 62.00 170 ALA A N 1
ATOM 1438 C CA . ALA A 1 170 ? -27.159 -9.097 34.935 1.00 62.00 170 ALA A CA 1
ATOM 1439 C C . ALA A 1 170 ? -27.618 -10.391 35.637 1.00 62.00 170 ALA A C 1
ATOM 1441 O O . ALA A 1 170 ? -28.775 -10.493 36.041 1.00 62.00 170 ALA A O 1
ATOM 1442 N N . THR A 1 171 ? -26.727 -11.374 35.818 1.00 61.47 171 THR A N 1
ATOM 1443 C CA . THR A 1 171 ? -27.031 -12.597 36.585 1.00 61.47 171 THR A CA 1
ATOM 1444 C C . THR A 1 171 ? -27.003 -12.376 38.100 1.00 61.47 171 THR A C 1
ATOM 1446 O O . THR A 1 171 ? -27.770 -13.028 38.802 1.00 61.47 171 THR A O 1
ATOM 1449 N N . LYS A 1 172 ? -26.186 -11.443 38.619 1.00 59.34 172 LYS A N 1
ATOM 1450 C CA . LYS A 1 172 ? -26.146 -11.107 40.058 1.00 59.34 172 LYS A CA 1
ATOM 1451 C C . LYS A 1 172 ? -27.359 -10.314 40.553 1.00 59.34 172 LYS A C 1
ATOM 1453 O O . LYS A 1 172 ? -27.719 -10.481 41.704 1.00 59.34 172 LYS A O 1
ATOM 1458 N N . GLN A 1 173 ? -27.988 -9.490 39.713 1.00 55.94 173 GLN A N 1
ATOM 1459 C CA . GLN A 1 173 ? -29.192 -8.723 40.086 1.00 55.94 173 GLN A CA 1
ATOM 1460 C C . GLN A 1 173 ? -30.491 -9.545 40.107 1.00 55.94 173 GLN A C 1
ATOM 1462 O O . GLN A 1 173 ? -31.506 -9.057 40.591 1.00 55.94 173 GLN A O 1
ATOM 1467 N N . LYS A 1 174 ? -30.491 -10.759 39.542 1.00 53.88 174 LYS A N 1
ATOM 1468 C CA . LYS A 1 174 ? -31.667 -11.647 39.521 1.00 53.88 174 LYS A CA 1
ATOM 1469 C C . LYS A 1 174 ? -31.734 -12.617 40.712 1.00 53.88 174 LYS A C 1
ATOM 1471 O O . LYS A 1 174 ? -32.688 -13.388 40.777 1.00 53.88 174 LYS A O 1
ATOM 1476 N N . LYS A 1 175 ? -30.728 -12.622 41.590 1.00 51.03 175 LYS A N 1
ATOM 1477 C CA . LYS A 1 175 ? -30.720 -13.359 42.862 1.00 51.03 175 LYS A CA 1
ATOM 1478 C C . LYS A 1 175 ? -30.961 -12.387 44.002 1.00 51.03 175 LYS A C 1
ATOM 1480 O O . LYS A 1 175 ? -31.615 -12.817 44.968 1.00 51.03 175 LYS A O 1
#